Protein AF-A0A1Y2A8K8-F1 (afdb_monomer_lite)

pLDDT: mean 76.24, std 16.16, range [37.81, 95.44]

Structure (mmCIF, N/CA/C/O backbone):
data_AF-A0A1Y2A8K8-F1
#
_entry.id   AF-A0A1Y2A8K8-F1
#
loop_
_atom_site.group_PDB
_atom_site.id
_atom_site.type_symbol
_atom_site.label_atom_id
_atom_site.label_alt_id
_atom_site.label_comp_id
_atom_site.label_asym_id
_atom_site.label_entity_id
_atom_site.label_seq_id
_atom_site.pdbx_PDB_ins_code
_atom_site.Cartn_x
_atom_site.Cartn_y
_atom_site.Cartn_z
_atom_site.occupancy
_atom_site.B_iso_or_equiv
_atom_site.auth_seq_id
_atom_site.auth_comp_id
_atom_site.auth_asym_id
_atom_site.auth_atom_id
_atom_site.pdbx_PDB_model_num
ATOM 1 N N . MET A 1 1 ? -10.666 -6.125 4.593 1.00 82.25 1 MET A N 1
ATOM 2 C CA . MET A 1 1 ? -9.256 -6.530 4.822 1.00 82.25 1 MET A CA 1
ATOM 3 C C . MET A 1 1 ? -8.826 -7.727 3.980 1.00 82.25 1 MET A C 1
ATOM 5 O O . MET A 1 1 ? -7.794 -7.611 3.338 1.00 82.25 1 MET A O 1
ATOM 9 N N . ALA A 1 2 ? -9.594 -8.825 3.910 1.00 89.44 2 ALA A N 1
ATOM 10 C CA . ALA A 1 2 ? -9.261 -9.963 3.037 1.00 89.44 2 ALA A CA 1
ATOM 11 C C . ALA A 1 2 ? -9.017 -9.541 1.575 1.00 89.44 2 ALA A C 1
ATOM 13 O O . ALA A 1 2 ? -7.948 -9.808 1.045 1.00 89.44 2 ALA A O 1
ATOM 14 N N . ARG A 1 3 ? -9.932 -8.754 0.984 1.00 92.88 3 ARG A N 1
ATOM 15 C CA . ARG A 1 3 ? -9.769 -8.193 -0.374 1.00 92.88 3 ARG A CA 1
ATOM 16 C C . ARG A 1 3 ? -8.461 -7.412 -0.561 1.00 92.88 3 ARG A C 1
ATOM 18 O O . ARG A 1 3 ? -7.775 -7.615 -1.548 1.00 92.88 3 ARG A O 1
ATOM 25 N N . ILE A 1 4 ? -8.081 -6.582 0.414 1.00 93.00 4 ILE A N 1
ATOM 26 C CA . ILE A 1 4 ? -6.822 -5.811 0.390 1.00 93.00 4 ILE A CA 1
ATOM 27 C C . ILE A 1 4 ? -5.613 -6.757 0.330 1.00 93.00 4 ILE A C 1
ATOM 29 O O . ILE A 1 4 ? -4.708 -6.570 -0.479 1.00 93.00 4 ILE A O 1
ATOM 33 N N . ALA A 1 5 ? -5.610 -7.798 1.169 1.00 91.38 5 ALA A N 1
ATOM 34 C CA . ALA A 1 5 ? -4.549 -8.799 1.170 1.00 91.38 5 ALA A CA 1
ATOM 35 C C . ALA A 1 5 ? -4.512 -9.595 -0.145 1.00 91.38 5 ALA A C 1
ATOM 37 O O . ALA A 1 5 ? -3.426 -9.877 -0.647 1.00 91.38 5 ALA A O 1
ATOM 38 N N . THR A 1 6 ? -5.675 -9.912 -0.725 1.00 95.38 6 THR A N 1
ATOM 39 C CA . THR A 1 6 ? -5.790 -10.572 -2.031 1.00 95.38 6 THR A CA 1
ATOM 40 C C . THR A 1 6 ? -5.163 -9.733 -3.140 1.00 95.38 6 THR A C 1
ATOM 42 O O . THR A 1 6 ? -4.327 -10.264 -3.866 1.00 95.38 6 THR A O 1
ATOM 45 N N . ILE A 1 7 ? -5.487 -8.438 -3.228 1.00 95.31 7 ILE A N 1
ATOM 46 C CA . ILE A 1 7 ? -4.914 -7.513 -4.224 1.00 95.31 7 ILE A CA 1
ATOM 47 C C . ILE A 1 7 ? -3.385 -7.504 -4.116 1.00 95.31 7 ILE A C 1
ATOM 49 O O . ILE A 1 7 ? -2.666 -7.713 -5.094 1.00 95.31 7 ILE A O 1
ATOM 53 N N . TYR A 1 8 ? -2.860 -7.357 -2.896 1.00 94.19 8 TYR A N 1
ATOM 54 C CA . TYR A 1 8 ? -1.415 -7.372 -2.675 1.00 94.19 8 TYR A CA 1
ATOM 55 C C . TYR A 1 8 ? -0.767 -8.718 -3.033 1.00 94.19 8 TYR A C 1
ATOM 57 O O . TYR A 1 8 ? 0.321 -8.760 -3.611 1.00 94.19 8 TYR A O 1
ATOM 65 N N . HIS A 1 9 ? -1.425 -9.833 -2.711 1.00 93.88 9 HIS A N 1
ATOM 66 C CA . HIS A 1 9 ? -0.933 -11.160 -3.064 1.00 93.88 9 HIS A CA 1
ATOM 67 C C . HIS A 1 9 ? -0.932 -11.376 -4.584 1.00 93.88 9 HIS A C 1
ATOM 69 O O . HIS A 1 9 ? 0.021 -11.939 -5.120 1.00 93.88 9 HIS A O 1
ATOM 75 N N . GLN A 1 10 ? -1.963 -10.909 -5.291 1.00 94.31 10 GLN A N 1
ATOM 76 C CA . GLN A 1 10 ? -2.047 -10.968 -6.751 1.00 94.31 10 GLN A CA 1
ATOM 77 C C . GLN A 1 10 ? -0.948 -10.132 -7.412 1.00 94.31 10 GLN A C 1
ATOM 79 O O . GLN A 1 10 ? -0.300 -10.617 -8.338 1.00 94.31 10 GLN A O 1
ATOM 84 N N . LEU A 1 11 ? -0.668 -8.931 -6.894 1.00 94.19 11 LEU A N 1
ATOM 85 C CA . LEU A 1 11 ? 0.474 -8.123 -7.325 1.00 94.19 11 LEU A CA 1
ATOM 86 C C . LEU A 1 11 ? 1.789 -8.905 -7.187 1.00 94.19 11 LEU A C 1
ATOM 88 O O . LEU A 1 11 ? 2.535 -9.048 -8.153 1.00 94.19 11 LEU A O 1
ATOM 92 N N . HIS A 1 12 ? 2.059 -9.480 -6.012 1.00 92.56 12 HIS A N 1
ATOM 93 C CA . HIS A 1 12 ? 3.271 -10.282 -5.790 1.00 92.56 12 HIS A CA 1
ATOM 94 C C . HIS A 1 12 ? 3.335 -11.532 -6.671 1.00 92.56 12 HIS A C 1
ATOM 96 O O . HIS A 1 12 ? 4.413 -11.900 -7.136 1.00 92.56 12 HIS A O 1
ATOM 102 N N . ALA A 1 13 ? 2.198 -12.175 -6.935 1.00 93.00 13 ALA A N 1
ATOM 103 C CA . ALA A 1 13 ? 2.124 -13.309 -7.847 1.00 93.00 13 ALA A CA 1
ATOM 104 C C . ALA A 1 13 ? 2.498 -12.906 -9.285 1.00 93.00 13 ALA A C 1
ATOM 106 O O . ALA A 1 13 ? 3.313 -13.593 -9.900 1.00 93.00 13 ALA A O 1
ATOM 107 N N . LYS A 1 14 ? 1.991 -11.768 -9.789 1.00 90.81 14 LYS A N 1
ATOM 108 C CA . LYS A 1 14 ? 2.369 -11.214 -11.105 1.00 90.81 14 LYS A CA 1
ATOM 109 C C . LYS A 1 14 ? 3.875 -10.932 -11.181 1.00 90.81 14 LYS A C 1
ATOM 111 O O . LYS A 1 14 ? 4.531 -11.307 -12.151 1.00 90.81 14 LYS A O 1
ATOM 116 N N . LEU A 1 15 ? 4.445 -10.341 -10.130 1.00 90.06 15 LEU A N 1
ATOM 117 C CA . LEU A 1 15 ? 5.863 -9.961 -10.076 1.00 90.06 15 LEU A CA 1
ATOM 118 C C . LEU A 1 15 ? 6.838 -11.138 -9.960 1.00 90.06 15 LEU A C 1
ATOM 120 O O . LEU A 1 15 ? 8.004 -11.001 -10.319 1.00 90.06 15 LEU A O 1
ATOM 124 N N . ARG A 1 16 ? 6.390 -12.303 -9.478 1.00 89.31 16 ARG A N 1
ATOM 125 C CA . ARG A 1 16 ? 7.227 -13.516 -9.438 1.00 89.31 16 ARG A CA 1
ATOM 126 C C . ARG A 1 16 ? 7.605 -14.026 -10.828 1.00 89.31 16 ARG A C 1
ATOM 128 O O . ARG A 1 16 ? 8.600 -14.740 -10.959 1.00 89.31 16 ARG A O 1
ATOM 135 N N . LEU A 1 17 ? 6.847 -13.659 -11.859 1.00 81.31 17 LEU A N 1
ATOM 136 C CA . LEU A 1 17 ? 7.177 -13.969 -13.245 1.00 81.31 17 LEU A CA 1
ATOM 137 C C . LEU A 1 17 ? 8.367 -13.084 -13.666 1.00 81.31 17 LEU A C 1
ATOM 139 O O . LEU A 1 17 ? 8.262 -11.867 -13.725 1.00 81.31 17 LEU A O 1
ATOM 143 N N . ARG A 1 18 ? 9.543 -13.680 -13.903 1.00 62.94 18 ARG A N 1
ATOM 144 C CA . ARG A 1 18 ? 10.845 -12.975 -14.011 1.00 62.94 18 ARG A CA 1
ATOM 145 C C . ARG A 1 18 ? 11.084 -12.180 -15.316 1.00 62.94 18 ARG A C 1
ATOM 147 O O . ARG A 1 18 ? 12.226 -12.077 -15.755 1.00 62.94 18 ARG A O 1
ATOM 154 N N . ARG A 1 19 ? 10.055 -11.646 -15.982 1.00 79.44 19 ARG A N 1
ATOM 155 C CA . ARG A 1 19 ? 10.207 -10.972 -17.292 1.00 79.44 19 ARG A CA 1
ATOM 156 C C . ARG A 1 19 ? 9.350 -9.714 -17.428 1.00 79.44 19 ARG A C 1
ATOM 158 O O . ARG A 1 19 ? 8.502 -9.641 -18.309 1.00 79.44 19 ARG A O 1
ATOM 165 N N . TRP A 1 20 ? 9.590 -8.718 -16.581 1.00 88.31 20 TRP A N 1
ATOM 166 C CA . TRP A 1 20 ? 8.895 -7.432 -16.677 1.00 88.31 20 TRP A CA 1
ATOM 167 C C . TRP A 1 20 ? 9.878 -6.284 -16.857 1.00 88.31 20 TRP A C 1
ATOM 169 O O . TRP A 1 20 ? 10.909 -6.229 -16.187 1.00 88.31 20 TRP A O 1
ATOM 179 N N . SER A 1 21 ? 9.546 -5.364 -17.761 1.00 88.88 21 SER A N 1
ATOM 180 C CA . SER A 1 21 ? 10.216 -4.070 -17.840 1.00 88.88 21 SER A CA 1
ATOM 181 C C . SER A 1 21 ? 9.868 -3.220 -16.608 1.00 88.88 21 SER A C 1
ATOM 183 O O . SER A 1 21 ? 8.811 -3.430 -16.002 1.00 88.88 21 SER A O 1
ATOM 185 N N . PRO A 1 22 ? 10.687 -2.213 -16.253 1.00 87.06 22 PRO A N 1
ATOM 186 C CA . PRO A 1 22 ? 10.357 -1.270 -15.180 1.00 87.06 22 PRO A CA 1
ATOM 187 C C . PRO A 1 22 ? 8.988 -0.597 -15.366 1.00 87.06 22 PRO A C 1
ATOM 189 O O . PRO A 1 22 ? 8.259 -0.394 -14.397 1.00 87.06 22 PRO A O 1
ATOM 192 N N . SER A 1 23 ? 8.605 -0.308 -16.617 1.00 86.94 23 SER A N 1
ATOM 193 C CA . SER A 1 23 ? 7.277 0.211 -16.958 1.00 86.94 23 SER A CA 1
ATOM 194 C C . SER A 1 23 ? 6.159 -0.790 -16.661 1.00 86.94 23 SER A C 1
ATOM 196 O O . SER A 1 23 ? 5.203 -0.425 -15.991 1.00 86.94 23 SER A O 1
ATOM 198 N N . GLY A 1 24 ? 6.309 -2.062 -17.042 1.00 89.69 24 GLY A N 1
ATOM 199 C CA . GLY A 1 24 ? 5.307 -3.091 -16.746 1.00 89.69 24 GLY A CA 1
ATOM 200 C C . GLY A 1 24 ? 5.143 -3.344 -15.244 1.00 89.69 24 GLY A C 1
ATOM 201 O O . GLY A 1 24 ? 4.030 -3.526 -14.756 1.00 89.69 24 GLY A O 1
ATOM 202 N N . VAL A 1 25 ? 6.239 -3.282 -14.478 1.00 90.75 25 VAL A N 1
ATOM 203 C CA . VAL A 1 25 ? 6.175 -3.331 -13.007 1.00 90.75 25 VAL A CA 1
ATOM 204 C C . VAL A 1 25 ? 5.400 -2.128 -12.457 1.00 90.75 25 VAL A C 1
ATOM 206 O O . VAL A 1 25 ? 4.582 -2.298 -11.551 1.00 90.75 25 VAL A O 1
ATOM 209 N N . ALA A 1 26 ? 5.629 -0.927 -12.999 1.00 90.81 26 ALA A N 1
ATOM 210 C CA . ALA A 1 26 ? 4.894 0.274 -12.609 1.00 90.81 26 ALA A CA 1
ATOM 211 C C . ALA A 1 26 ? 3.395 0.152 -12.904 1.00 90.81 26 ALA A C 1
ATOM 213 O O . AL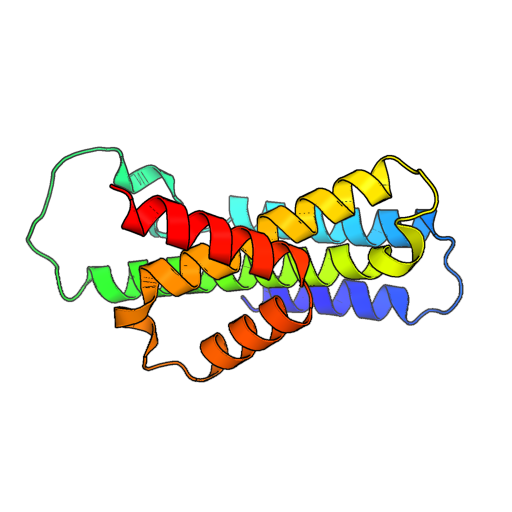A A 1 26 ? 2.591 0.477 -12.032 1.00 90.81 26 ALA A O 1
ATOM 214 N N . ASP A 1 27 ? 3.025 -0.389 -14.063 1.00 91.88 27 ASP A N 1
ATOM 215 C CA . ASP A 1 27 ? 1.628 -0.589 -14.448 1.00 91.88 27 ASP A CA 1
ATOM 216 C C . ASP A 1 27 ? 0.912 -1.557 -13.498 1.00 91.88 27 ASP A C 1
ATOM 218 O O . ASP A 1 27 ? -0.205 -1.282 -13.065 1.00 91.88 27 ASP A O 1
ATOM 222 N N . PHE A 1 28 ? 1.564 -2.647 -13.073 1.00 93.50 28 PHE A N 1
ATOM 223 C CA . PHE A 1 28 ? 0.976 -3.548 -12.074 1.00 93.50 28 PHE A CA 1
ATOM 224 C C . PHE A 1 28 ? 0.781 -2.889 -10.713 1.00 93.50 28 PHE A C 1
ATOM 226 O O . PHE A 1 28 ? -0.215 -3.156 -10.042 1.00 93.50 28 PHE A O 1
ATOM 233 N N . VAL A 1 29 ? 1.732 -2.056 -10.289 1.00 93.38 29 VAL A N 1
ATOM 234 C CA . VAL A 1 29 ? 1.628 -1.322 -9.023 1.00 93.38 29 VAL A CA 1
ATOM 235 C C . VAL A 1 29 ? 0.491 -0.304 -9.084 1.00 93.38 29 VAL A C 1
ATOM 237 O O . VAL A 1 29 ? -0.276 -0.226 -8.128 1.00 93.38 29 VAL A O 1
ATOM 240 N N . ILE A 1 30 ? 0.350 0.426 -10.195 1.00 92.69 30 ILE A N 1
ATOM 241 C CA . ILE A 1 30 ? -0.746 1.382 -10.411 1.00 92.69 30 ILE A CA 1
ATOM 242 C C . ILE A 1 30 ? -2.089 0.649 -10.442 1.00 92.69 30 ILE A C 1
ATOM 244 O O . ILE A 1 30 ? -2.990 1.021 -9.703 1.00 92.69 30 ILE A O 1
ATOM 248 N N . GLN A 1 31 ? -2.197 -0.451 -11.194 1.00 95.19 31 GLN A N 1
ATOM 249 C CA . GLN A 1 31 ? -3.415 -1.263 -11.244 1.00 95.19 31 GLN A CA 1
ATOM 250 C C . GLN A 1 31 ? -3.824 -1.758 -9.850 1.00 95.19 31 GLN A C 1
ATOM 252 O O . GLN A 1 31 ? -4.988 -1.670 -9.470 1.00 95.19 31 GLN A O 1
ATOM 257 N N . ALA A 1 32 ? -2.869 -2.269 -9.070 1.00 95.38 32 ALA A N 1
ATOM 258 C CA . ALA A 1 32 ? -3.145 -2.709 -7.708 1.00 95.38 32 ALA A CA 1
ATOM 259 C C . ALA A 1 32 ? -3.580 -1.541 -6.803 1.00 95.38 32 ALA A C 1
ATOM 261 O O . ALA A 1 32 ? -4.419 -1.730 -5.926 1.00 95.38 32 ALA A O 1
ATOM 262 N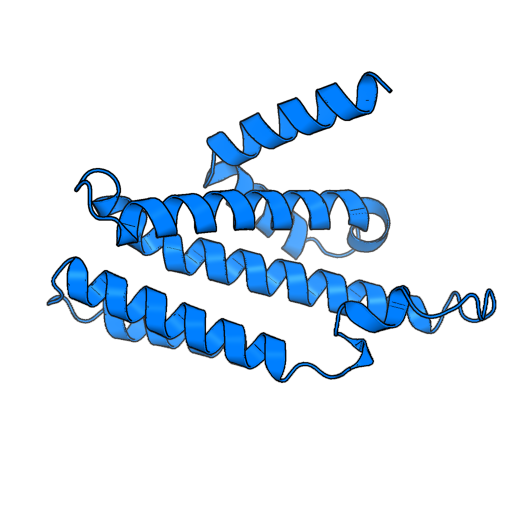 N . ASP A 1 33 ? -3.028 -0.340 -6.998 1.00 94.19 33 ASP A N 1
ATOM 263 C CA . ASP A 1 33 ? -3.443 0.862 -6.268 1.00 94.19 33 ASP A CA 1
ATOM 264 C C . ASP A 1 33 ? -4.866 1.304 -6.622 1.00 94.19 33 ASP A C 1
ATOM 266 O O . ASP A 1 33 ? -5.637 1.651 -5.726 1.00 94.19 33 ASP A O 1
ATOM 270 N N . ASP A 1 34 ? -5.234 1.234 -7.899 1.00 94.88 34 ASP A N 1
ATOM 271 C CA . ASP A 1 34 ? -6.588 1.531 -8.365 1.00 94.88 34 ASP A CA 1
ATOM 272 C C . ASP A 1 34 ? -7.587 0.518 -7.785 1.00 94.88 34 ASP A C 1
ATOM 274 O O . ASP A 1 34 ? -8.624 0.900 -7.243 1.00 94.88 34 ASP A O 1
ATOM 278 N N . GLU A 1 35 ? -7.247 -0.775 -7.768 1.00 95.44 35 GLU A N 1
ATOM 279 C CA . GLU A 1 35 ? -8.054 -1.797 -7.092 1.00 95.44 35 GLU A CA 1
ATOM 280 C C . GLU A 1 35 ? -8.208 -1.500 -5.589 1.00 95.44 35 GLU A C 1
ATOM 282 O O . GLU A 1 35 ? -9.303 -1.642 -5.038 1.00 95.44 35 GLU A O 1
ATOM 287 N N . LEU A 1 36 ? -7.156 -1.029 -4.908 1.00 93.25 36 LEU A N 1
ATOM 288 C CA . LEU A 1 36 ? -7.265 -0.578 -3.516 1.00 93.25 36 LEU A CA 1
ATOM 289 C C . LEU A 1 36 ? -8.190 0.636 -3.371 1.00 93.25 36 LEU A C 1
ATOM 291 O O . LEU A 1 36 ? -8.944 0.693 -2.397 1.00 93.25 36 LEU A O 1
ATOM 295 N N . ALA A 1 37 ? -8.172 1.578 -4.316 1.00 91.06 37 ALA A N 1
ATOM 296 C CA . ALA A 1 37 ? -9.082 2.721 -4.322 1.00 91.06 37 ALA A CA 1
ATOM 297 C C . ALA A 1 37 ? -10.548 2.273 -4.445 1.00 91.06 37 ALA A C 1
ATOM 299 O O . ALA A 1 37 ? -11.378 2.706 -3.645 1.00 91.06 37 ALA A O 1
ATOM 300 N N . THR A 1 38 ? -10.853 1.304 -5.316 1.00 93.06 38 THR A N 1
ATOM 301 C CA . THR A 1 38 ? -12.220 0.749 -5.415 1.00 93.06 38 THR A CA 1
ATOM 302 C C . THR A 1 38 ? -12.695 0.103 -4.112 1.00 93.06 38 THR A C 1
ATOM 304 O O . THR A 1 38 ? -13.873 0.171 -3.764 1.00 93.06 38 THR A O 1
ATOM 307 N N . VAL A 1 39 ? -11.786 -0.507 -3.337 1.00 91.31 39 VAL A N 1
ATOM 308 C CA . VAL A 1 39 ? -12.129 -1.062 -2.019 1.00 91.31 39 VAL A CA 1
ATOM 309 C C . VAL A 1 39 ? -12.532 0.046 -1.050 1.00 91.31 39 VAL A C 1
ATOM 311 O O . VAL A 1 39 ? -13.418 -0.190 -0.233 1.00 91.31 39 VAL A O 1
ATOM 314 N N . ILE A 1 40 ? -11.903 1.224 -1.130 1.00 87.38 40 ILE A N 1
ATOM 315 C CA . ILE A 1 40 ? -12.234 2.390 -0.299 1.00 87.38 40 ILE A CA 1
ATOM 316 C C . ILE A 1 40 ? -13.622 2.923 -0.659 1.00 87.38 40 ILE A C 1
ATOM 318 O O . ILE A 1 40 ? -14.432 3.150 0.235 1.00 87.38 40 ILE A O 1
ATOM 322 N N . GLU A 1 41 ? -13.911 3.068 -1.951 1.00 87.88 41 GLU A N 1
ATOM 323 C CA . GLU A 1 41 ? -15.205 3.556 -2.451 1.00 87.88 41 GLU A CA 1
ATOM 324 C C . GLU A 1 41 ? -16.370 2.640 -2.052 1.00 87.88 41 GLU A C 1
ATOM 326 O O . GLU A 1 41 ? -17.472 3.100 -1.764 1.00 87.88 41 GLU A O 1
ATOM 331 N N . GLN A 1 42 ? -16.113 1.333 -1.975 1.00 89.19 42 GLN A N 1
ATOM 332 C CA . GLN A 1 42 ? -17.097 0.316 -1.598 1.00 89.19 42 GLN A CA 1
ATOM 333 C C . GLN A 1 42 ? -17.211 0.102 -0.080 1.00 89.19 42 GLN A C 1
ATOM 335 O O . GLN A 1 42 ? -17.899 -0.825 0.358 1.00 89.19 42 GLN A O 1
ATOM 340 N N . LEU A 1 43 ? -16.527 0.903 0.747 1.00 86.38 43 LEU A N 1
ATOM 341 C CA . LEU A 1 43 ? -16.659 0.783 2.197 1.00 86.38 43 LEU A CA 1
ATOM 342 C C . LEU A 1 43 ? -18.079 1.165 2.648 1.00 86.38 43 LEU A C 1
ATOM 344 O O . LEU A 1 43 ? -18.632 2.148 2.154 1.00 86.38 43 LEU A O 1
ATOM 348 N N . PRO A 1 44 ? -18.659 0.447 3.627 1.00 84.44 44 PRO A N 1
ATOM 349 C CA . PRO A 1 44 ? -19.898 0.857 4.282 1.00 84.44 44 PRO A CA 1
ATOM 350 C C . PRO A 1 44 ? -19.820 2.290 4.827 1.00 84.44 44 PRO A C 1
ATOM 352 O O . PRO A 1 44 ? -18.780 2.685 5.354 1.00 84.44 44 PRO A O 1
ATOM 355 N N . ARG A 1 45 ? -20.931 3.036 4.768 1.00 78.94 45 ARG A N 1
ATOM 356 C CA . ARG A 1 45 ? -21.001 4.466 5.142 1.00 78.94 45 ARG A CA 1
ATOM 357 C C . ARG A 1 45 ? -20.437 4.779 6.533 1.00 78.94 45 ARG A C 1
ATOM 359 O O . ARG A 1 45 ? -19.597 5.659 6.655 1.00 78.94 45 ARG A O 1
ATOM 366 N N . HIS A 1 46 ? -20.746 3.956 7.536 1.00 77.94 46 HIS A N 1
ATOM 367 C CA . HIS A 1 46 ? -20.233 4.110 8.907 1.00 77.94 46 HIS A CA 1
ATOM 368 C C . HIS A 1 46 ? -18.698 3.958 9.039 1.00 77.94 46 HIS A C 1
ATOM 370 O O . HIS A 1 46 ? -18.111 4.305 10.065 1.00 77.94 46 HIS A O 1
ATOM 376 N N . LEU A 1 47 ? -18.022 3.423 8.015 1.00 77.62 47 LEU A N 1
ATOM 377 C CA . LEU A 1 47 ? -16.559 3.331 7.929 1.00 77.62 47 LEU A CA 1
ATOM 378 C C . LEU A 1 47 ? -15.950 4.419 7.030 1.00 77.62 47 LEU A C 1
ATOM 380 O O . LEU A 1 47 ? -14.726 4.583 7.035 1.00 77.62 47 LEU A O 1
ATOM 384 N N . GLN A 1 48 ? -16.771 5.167 6.288 1.00 78.31 48 GLN A N 1
ATOM 385 C CA . GLN A 1 48 ? -16.347 6.308 5.476 1.00 78.31 48 GLN A CA 1
ATOM 386 C C . GLN A 1 48 ? -16.103 7.539 6.353 1.00 78.31 48 GLN A C 1
ATOM 388 O O . GLN A 1 48 ? -16.584 7.634 7.483 1.00 78.31 48 GLN A O 1
ATOM 393 N N . LYS A 1 49 ? -15.277 8.476 5.867 1.00 63.53 49 LYS A N 1
ATOM 394 C CA . LYS A 1 49 ? -14.777 9.573 6.704 1.00 63.53 49 LYS A CA 1
ATOM 395 C C . LYS A 1 49 ? -15.816 10.662 6.999 1.00 63.53 49 LYS A C 1
ATOM 397 O O . LYS A 1 49 ? -15.713 11.284 8.059 1.00 63.53 49 LYS A O 1
ATOM 402 N N . ASP A 1 50 ? -16.806 10.810 6.125 1.00 57.00 50 ASP A N 1
ATOM 403 C CA . ASP A 1 50 ? -17.592 12.038 5.969 1.00 57.00 50 ASP A CA 1
ATOM 404 C C . ASP A 1 50 ? -18.753 12.220 6.959 1.00 57.00 50 ASP A C 1
ATOM 406 O O . ASP A 1 50 ? -19.165 13.350 7.192 1.00 57.00 50 ASP A O 1
ATOM 410 N N . GLU A 1 51 ? -19.228 11.171 7.639 1.00 52.28 51 GLU A N 1
ATOM 411 C CA . GLU A 1 51 ? -20.369 11.307 8.571 1.00 52.28 51 GLU A CA 1
ATOM 412 C C . GLU A 1 51 ? -20.036 12.061 9.876 1.00 52.28 51 GLU A C 1
ATOM 414 O O . GLU A 1 51 ? -20.935 12.544 10.553 1.00 52.28 51 GLU A O 1
ATOM 419 N N . MET A 1 52 ? -18.757 12.228 10.237 1.00 50.00 52 MET A N 1
ATOM 420 C CA . MET A 1 52 ? -18.381 12.889 11.503 1.00 50.00 52 MET A CA 1
ATOM 421 C C . MET A 1 52 ? -18.343 14.427 11.447 1.00 50.00 52 MET A C 1
ATOM 423 O O . MET A 1 52 ? -18.065 15.052 12.467 1.00 50.00 52 MET A O 1
ATOM 427 N N . GLN A 1 53 ? -18.577 15.056 10.288 1.00 46.81 53 GLN A N 1
ATOM 428 C CA . GLN A 1 53 ? -18.634 16.527 10.184 1.00 46.81 53 GLN A CA 1
ATOM 429 C C . GLN A 1 53 ? -20.064 17.078 10.202 1.00 46.81 53 GLN A C 1
ATOM 431 O O . GLN A 1 53 ? -20.258 18.274 10.412 1.00 46.81 53 GLN A O 1
ATOM 436 N N . SER A 1 54 ? -21.066 16.218 10.036 1.00 42.00 54 SER A N 1
ATOM 437 C CA . SER A 1 54 ? -22.475 16.582 10.111 1.00 42.00 54 SER A CA 1
ATOM 438 C C . SER A 1 54 ? -23.022 16.341 11.515 1.00 42.00 54 SER A C 1
ATOM 440 O O . SER A 1 54 ? -23.548 15.274 11.806 1.00 42.00 54 SER A O 1
ATOM 442 N N . GLY A 1 55 ? -22.945 17.372 12.354 1.00 37.81 55 GLY A N 1
ATOM 443 C CA . GLY A 1 55 ? -23.904 17.558 13.441 1.00 37.81 55 GLY A CA 1
ATOM 444 C C . GLY A 1 55 ? -23.473 17.041 14.809 1.00 37.81 55 GLY A C 1
ATOM 445 O O . GLY A 1 55 ? -23.231 15.861 15.027 1.00 37.81 55 GLY A O 1
ATOM 446 N N . GLN A 1 56 ? -23.459 17.972 15.757 1.00 43.69 56 GLN A N 1
ATOM 447 C CA . GLN A 1 56 ? -23.621 17.715 17.180 1.00 43.69 56 GLN A CA 1
ATOM 448 C C . GLN A 1 56 ? -24.825 16.788 17.413 1.00 43.69 56 GLN A C 1
ATOM 450 O O . GLN A 1 56 ? -25.963 17.238 17.334 1.00 43.69 56 GLN A O 1
ATOM 455 N N . ALA A 1 57 ? -24.590 15.515 17.713 1.00 39.00 57 ALA A N 1
ATOM 456 C CA . ALA A 1 57 ? -25.562 14.667 18.387 1.00 39.00 57 ALA A CA 1
ATOM 457 C C . ALA A 1 57 ? -24.837 13.492 19.051 1.00 39.00 57 ALA A C 1
ATOM 459 O O . ALA A 1 57 ? -24.071 12.777 18.414 1.00 39.00 57 ALA A O 1
ATOM 460 N N . GLU A 1 58 ? -25.137 13.323 20.335 1.00 41.84 58 GLU A N 1
ATOM 461 C CA . G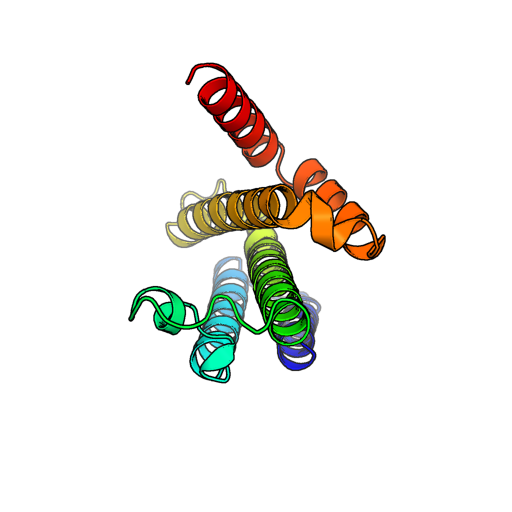LU A 1 58 ? -24.963 12.097 21.116 1.00 41.84 58 GLU A CA 1
ATOM 462 C C . GLU A 1 58 ? -23.587 11.858 21.741 1.00 41.84 58 GLU A C 1
ATOM 464 O O . GLU A 1 58 ? -22.811 10.966 21.406 1.00 41.84 58 GLU A O 1
ATOM 469 N N . MET A 1 59 ? -23.413 12.602 22.829 1.00 41.28 59 MET A N 1
ATOM 470 C CA . MET A 1 59 ? -22.662 12.255 24.036 1.00 41.28 59 MET A CA 1
ATOM 471 C C . MET A 1 59 ? -23.126 10.940 24.728 1.00 41.28 59 MET A C 1
ATOM 473 O O . MET A 1 59 ? -22.817 10.753 25.897 1.00 41.28 59 MET A O 1
ATOM 477 N N . ASP A 1 60 ? -23.830 10.020 24.048 1.00 38.12 60 ASP A N 1
ATOM 478 C CA . ASP A 1 60 ? -24.615 8.939 24.686 1.00 38.12 60 ASP A CA 1
ATOM 479 C C . ASP A 1 60 ? -24.297 7.502 24.204 1.00 38.12 60 ASP A C 1
ATOM 481 O O . ASP A 1 60 ? -25.102 6.584 24.347 1.00 38.12 60 ASP A O 1
ATOM 485 N N . SER A 1 61 ? -23.110 7.222 23.648 1.00 46.12 61 SER A N 1
ATOM 486 C CA . SER A 1 61 ? -22.740 5.839 23.261 1.00 46.12 61 SER A CA 1
ATOM 487 C C . SER A 1 61 ? -21.240 5.533 23.344 1.00 46.12 61 SER A C 1
ATOM 489 O O . SER A 1 61 ? -20.650 4.942 22.435 1.00 46.12 61 SER A O 1
ATOM 491 N N . GLU A 1 62 ? -20.605 5.885 24.464 1.00 46.22 62 GLU A N 1
ATOM 492 C CA . GLU A 1 62 ? -19.161 5.685 24.693 1.00 46.22 62 GLU A CA 1
ATOM 493 C C . GLU A 1 62 ? -18.696 4.213 24.565 1.00 46.22 62 GLU A C 1
ATOM 495 O O . GLU A 1 62 ? -17.544 3.948 24.213 1.00 46.22 62 GLU A O 1
ATOM 500 N N . GLY A 1 63 ? -19.591 3.234 24.759 1.00 52.66 63 GLY A N 1
ATOM 501 C CA . GLY A 1 63 ? -19.301 1.804 24.563 1.00 52.66 63 GLY A CA 1
ATOM 502 C C . GLY A 1 63 ? -19.563 1.275 23.143 1.00 52.66 63 GLY A C 1
ATOM 503 O O . GLY A 1 63 ? -18.782 0.472 22.624 1.00 52.66 63 GLY A O 1
ATOM 504 N N . GLN A 1 64 ? -20.632 1.738 22.485 1.00 48.88 64 GLN A N 1
ATOM 505 C CA . GLN A 1 64 ? -21.114 1.182 21.212 1.00 48.88 64 GLN A CA 1
ATOM 506 C C . GLN A 1 64 ? -20.371 1.751 19.990 1.00 48.88 64 GLN A C 1
ATOM 508 O O . GLN A 1 64 ? -20.285 1.080 18.968 1.00 48.88 64 GLN A O 1
ATOM 513 N N . GLN A 1 65 ? -19.799 2.957 20.073 1.00 56.72 65 GLN A N 1
ATOM 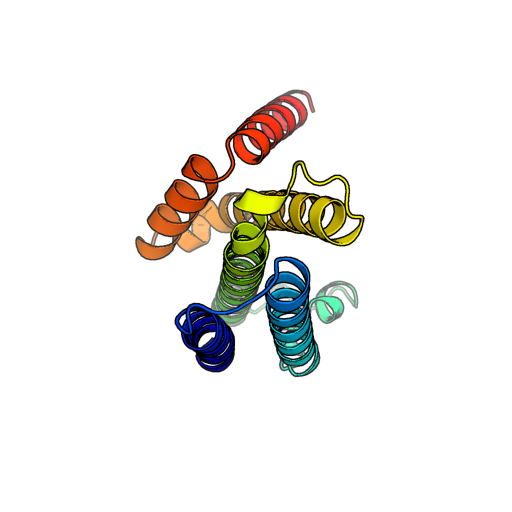514 C CA . GLN A 1 65 ? -19.102 3.605 18.945 1.00 56.72 65 GLN A CA 1
ATOM 515 C C . GLN A 1 65 ? -17.576 3.376 18.942 1.00 56.72 65 GLN A C 1
ATOM 517 O O . GLN A 1 65 ? -16.904 3.569 17.923 1.00 56.72 65 GLN A O 1
ATOM 522 N N . SER A 1 66 ? -17.010 2.889 20.053 1.00 68.38 66 SER A N 1
ATOM 523 C CA . SER A 1 66 ? -15.562 2.670 20.207 1.00 68.38 66 SER A CA 1
ATOM 524 C C . SER A 1 66 ? -15.010 1.587 19.265 1.00 68.38 66 SER A C 1
ATOM 526 O O . SER A 1 66 ? -13.922 1.732 18.689 1.00 68.38 66 SER A O 1
ATOM 528 N N . TRP A 1 67 ? -15.773 0.513 19.023 1.00 75.88 67 TRP A N 1
ATOM 529 C CA . TRP A 1 67 ? -15.347 -0.541 18.097 1.00 75.88 67 TRP A CA 1
ATOM 530 C C . TRP A 1 67 ? -15.354 -0.063 16.641 1.00 75.88 67 TRP A C 1
ATOM 532 O O . TRP A 1 67 ? -14.445 -0.428 15.896 1.00 75.88 67 TRP A O 1
ATOM 542 N N . VAL A 1 68 ? -16.300 0.799 16.246 1.00 78.31 68 VAL A N 1
ATOM 543 C CA . VAL A 1 68 ? -16.371 1.381 14.892 1.00 78.31 68 VAL A CA 1
ATOM 544 C C . VAL A 1 68 ? -15.161 2.277 14.638 1.00 78.31 68 VAL A C 1
ATOM 546 O O . VAL A 1 68 ? -14.467 2.115 13.634 1.00 78.31 68 VAL A O 1
ATOM 549 N N . ALA A 1 69 ? -14.831 3.160 15.586 1.00 77.00 69 ALA A N 1
ATOM 550 C CA . ALA A 1 69 ? -13.638 4.004 15.509 1.00 77.00 69 ALA A CA 1
ATOM 551 C C . ALA A 1 69 ? -12.341 3.171 15.443 1.00 77.00 69 ALA A C 1
ATOM 553 O O . ALA A 1 69 ? -11.433 3.459 14.651 1.00 77.00 69 ALA A O 1
ATOM 554 N N . THR A 1 70 ? -12.271 2.088 16.224 1.00 78.31 70 THR A N 1
ATOM 555 C CA . THR A 1 70 ? -11.140 1.148 16.208 1.00 78.31 70 THR A CA 1
ATOM 556 C C . THR A 1 70 ? -11.032 0.418 14.869 1.00 78.31 70 THR A C 1
ATOM 558 O O . THR A 1 70 ? -9.935 0.305 14.312 1.00 78.31 70 THR A O 1
ATOM 561 N N . GLN A 1 71 ? -12.150 -0.048 14.309 1.00 82.38 71 GLN A N 1
ATOM 562 C CA . GLN A 1 71 ? -12.191 -0.717 13.009 1.00 82.38 71 GLN A CA 1
ATOM 563 C C . GLN A 1 71 ? -11.819 0.227 11.869 1.00 82.38 71 GLN A C 1
ATOM 565 O O . GLN A 1 71 ? -11.000 -0.133 11.024 1.00 82.38 71 GLN A O 1
ATOM 570 N N . ARG A 1 72 ? -12.341 1.454 11.871 1.00 83.62 72 ARG A N 1
ATOM 571 C CA . ARG A 1 72 ? -12.002 2.487 10.889 1.00 83.62 72 ARG A CA 1
ATOM 572 C C . ARG A 1 72 ? -10.515 2.818 10.920 1.00 83.62 72 ARG A C 1
ATOM 574 O O . ARG A 1 72 ? -9.860 2.791 9.880 1.00 83.62 72 ARG A O 1
ATOM 581 N N . THR A 1 73 ? -9.948 3.019 12.108 1.00 81.62 73 THR A N 1
ATOM 582 C CA . THR A 1 73 ? -8.498 3.227 12.262 1.00 81.62 73 THR A CA 1
ATOM 583 C C . THR A 1 73 ? -7.707 2.020 11.759 1.00 81.62 73 THR A C 1
ATOM 585 O O . THR A 1 73 ? -6.723 2.169 11.036 1.00 81.62 73 THR A O 1
ATOM 588 N N . SER A 1 74 ? -8.163 0.808 12.082 1.00 84.00 74 SER A N 1
ATOM 589 C CA . SER A 1 74 ? -7.536 -0.435 11.628 1.00 84.00 74 SER A CA 1
ATOM 590 C C . SER A 1 74 ? -7.550 -0.564 10.102 1.00 84.00 74 SER A C 1
ATOM 592 O O . SER A 1 74 ? -6.546 -0.967 9.517 1.00 84.00 74 SER A O 1
ATOM 594 N N . LEU A 1 75 ? -8.655 -0.200 9.447 1.00 87.62 75 LEU A N 1
ATOM 595 C CA . LEU A 1 75 ? -8.784 -0.196 7.990 1.00 87.62 75 LEU A CA 1
ATOM 596 C C . LEU A 1 75 ? -7.867 0.834 7.339 1.00 87.62 75 LEU A C 1
ATOM 598 O O . LEU A 1 75 ? -7.143 0.477 6.413 1.00 87.62 75 LEU A O 1
ATOM 602 N N . VAL A 1 76 ? -7.841 2.067 7.851 1.00 87.50 76 VAL A N 1
ATOM 603 C CA . VAL A 1 76 ? -6.944 3.128 7.365 1.00 87.50 76 VAL A CA 1
ATOM 604 C C . VAL A 1 76 ? -5.487 2.680 7.458 1.00 87.50 76 VAL A C 1
ATOM 606 O O . VAL A 1 76 ? -4.755 2.752 6.475 1.00 87.50 76 VAL A O 1
ATOM 609 N N . MET A 1 77 ? -5.077 2.136 8.606 1.00 86.00 77 MET A N 1
ATOM 610 C CA . MET A 1 77 ? -3.723 1.616 8.811 1.00 86.00 77 MET A CA 1
ATOM 611 C C . MET A 1 77 ? -3.357 0.530 7.798 1.00 86.00 77 MET A C 1
ATOM 613 O O . MET A 1 77 ? -2.275 0.567 7.215 1.00 86.00 77 MET A O 1
ATOM 617 N N . VAL A 1 78 ? -4.256 -0.431 7.574 1.00 89.62 78 VAL A N 1
ATOM 618 C CA . VAL A 1 78 ? -4.040 -1.534 6.630 1.00 89.62 78 VAL A CA 1
ATOM 619 C C . VAL A 1 78 ? -3.966 -1.024 5.190 1.00 89.62 78 VAL A C 1
ATOM 621 O O . VAL A 1 78 ? -3.052 -1.408 4.464 1.00 89.62 78 VAL A O 1
ATOM 624 N N . LEU A 1 79 ? -4.871 -0.135 4.781 1.00 91.12 79 LEU A N 1
ATOM 625 C CA . LEU A 1 79 ? -4.874 0.457 3.440 1.00 91.12 79 LEU A CA 1
ATOM 626 C C . LEU A 1 79 ? -3.587 1.238 3.167 1.00 91.12 79 LEU A C 1
ATOM 628 O O . LEU A 1 79 ? -2.917 0.985 2.168 1.00 91.12 79 LEU A O 1
ATOM 632 N N . LEU A 1 80 ? -3.199 2.133 4.079 1.00 90.00 80 LEU A N 1
ATOM 633 C CA . LEU A 1 80 ? -1.971 2.916 3.940 1.00 90.00 80 LEU A CA 1
ATOM 634 C C . LEU A 1 80 ? -0.725 2.022 3.958 1.00 90.00 80 LEU A C 1
ATOM 636 O O . LEU A 1 80 ? 0.214 2.259 3.199 1.00 90.00 80 LEU A O 1
ATOM 640 N N . TYR A 1 81 ? -0.718 0.964 4.773 1.00 90.44 81 TYR A N 1
ATOM 641 C CA . TYR A 1 81 ? 0.372 -0.007 4.787 1.00 90.44 81 TYR A CA 1
ATOM 642 C C . TYR A 1 81 ? 0.522 -0.733 3.447 1.00 90.44 81 TYR A C 1
ATOM 644 O O . TYR A 1 81 ? 1.631 -0.803 2.922 1.00 90.44 81 TYR A O 1
ATOM 652 N N . TYR A 1 82 ? -0.561 -1.267 2.880 1.00 91.69 82 TYR A N 1
ATOM 653 C CA . TYR A 1 82 ? -0.483 -1.991 1.610 1.00 91.69 82 TYR A CA 1
ATOM 654 C C . TYR A 1 82 ? -0.211 -1.063 0.423 1.00 91.69 82 TYR A C 1
ATOM 656 O O . TYR A 1 82 ? 0.537 -1.451 -0.474 1.00 91.69 82 TYR A O 1
ATOM 664 N N . ARG A 1 83 ? -0.701 0.183 0.463 1.00 91.88 83 ARG A N 1
ATOM 665 C CA . ARG A 1 83 ? -0.353 1.224 -0.513 1.00 91.88 83 ARG A CA 1
ATOM 666 C C . ARG A 1 83 ? 1.139 1.546 -0.483 1.00 91.88 83 ARG A C 1
ATOM 668 O O . ARG A 1 83 ? 1.785 1.566 -1.530 1.00 91.88 83 ARG A O 1
ATOM 675 N N . LEU A 1 84 ? 1.705 1.705 0.715 1.00 91.06 84 LEU A N 1
ATOM 676 C CA . LEU A 1 84 ? 3.145 1.857 0.919 1.00 91.06 84 LEU A CA 1
ATOM 677 C C . LEU A 1 84 ? 3.922 0.630 0.417 1.00 91.06 84 LEU A C 1
ATOM 679 O O . LEU A 1 84 ? 4.891 0.772 -0.324 1.00 91.06 84 LEU A O 1
ATOM 683 N N . ALA A 1 85 ? 3.520 -0.571 0.834 1.00 90.44 85 ALA A N 1
ATOM 684 C CA . ALA A 1 85 ? 4.222 -1.807 0.505 1.00 90.44 85 ALA A CA 1
ATOM 685 C C . ALA A 1 85 ? 4.226 -2.083 -1.006 1.00 90.44 85 ALA A C 1
ATOM 687 O O . ALA A 1 85 ? 5.254 -2.499 -1.536 1.00 90.44 85 ALA A O 1
ATOM 688 N N . GLY A 1 86 ? 3.113 -1.812 -1.695 1.00 91.38 86 GLY A N 1
ATOM 689 C CA . GLY A 1 86 ? 3.000 -1.929 -3.148 1.00 91.38 86 GLY A CA 1
ATOM 690 C C . GLY A 1 86 ? 3.900 -0.936 -3.883 1.00 91.38 86 GLY A C 1
ATOM 691 O O . GLY A 1 86 ? 4.739 -1.342 -4.680 1.00 91.38 86 GLY A O 1
ATOM 692 N N . HIS A 1 87 ? 3.815 0.358 -3.562 1.00 91.44 87 HIS A N 1
ATOM 693 C CA . HIS A 1 87 ? 4.611 1.389 -4.247 1.00 91.44 87 HIS A CA 1
ATOM 694 C C . HIS A 1 87 ? 6.113 1.289 -3.982 1.00 91.44 87 HIS A C 1
ATOM 696 O O . HIS A 1 87 ? 6.924 1.680 -4.823 1.00 91.44 87 HIS A O 1
ATOM 702 N N . ARG A 1 88 ? 6.511 0.717 -2.841 1.00 89.25 88 ARG A N 1
ATOM 703 C CA . ARG A 1 88 ? 7.917 0.453 -2.521 1.00 89.25 88 ARG A CA 1
ATOM 704 C C . ARG A 1 88 ? 8.561 -0.551 -3.479 1.00 89.25 88 ARG A C 1
ATOM 706 O O . ARG A 1 88 ? 9.776 -0.540 -3.621 1.00 89.25 88 ARG A O 1
ATOM 713 N N . ILE A 1 89 ? 7.789 -1.384 -4.173 1.00 90.38 89 ILE A N 1
ATOM 714 C CA . ILE A 1 89 ? 8.329 -2.283 -5.207 1.00 90.38 89 ILE A CA 1
ATOM 715 C C . ILE A 1 89 ? 9.068 -1.477 -6.285 1.00 90.38 89 ILE A C 1
ATOM 717 O O . ILE A 1 89 ? 10.099 -1.914 -6.789 1.00 90.38 89 ILE A O 1
ATOM 721 N N . LEU A 1 90 ? 8.617 -0.247 -6.551 1.00 88.19 90 LEU A N 1
ATOM 722 C CA . LEU A 1 90 ? 9.252 0.661 -7.503 1.00 88.19 90 LEU A CA 1
ATOM 723 C C . LEU A 1 90 ? 10.495 1.373 -6.952 1.00 88.19 90 LEU A C 1
ATOM 725 O O . LEU A 1 90 ? 11.111 2.149 -7.674 1.00 88.19 90 LEU A O 1
ATOM 729 N N . GLN A 1 91 ? 10.888 1.119 -5.698 1.00 85.88 91 GLN A N 1
ATOM 730 C CA . GLN A 1 91 ? 12.027 1.782 -5.057 1.00 85.88 91 GLN A CA 1
ATOM 731 C C . GLN A 1 91 ? 13.341 1.568 -5.809 1.00 85.88 91 GLN A C 1
ATOM 733 O O . GLN A 1 91 ? 14.151 2.491 -5.878 1.00 85.88 91 GLN A O 1
ATOM 738 N N . ALA A 1 92 ? 13.533 0.388 -6.404 1.00 82.81 92 ALA A N 1
ATOM 739 C CA . ALA A 1 92 ? 14.714 0.085 -7.209 1.00 82.81 92 ALA A CA 1
ATOM 740 C C . ALA A 1 92 ? 14.857 1.009 -8.435 1.00 82.81 92 ALA A C 1
ATOM 742 O O . ALA A 1 92 ? 15.970 1.236 -8.892 1.00 82.81 92 ALA A O 1
ATOM 743 N N . TYR A 1 93 ? 13.749 1.586 -8.911 1.00 81.19 93 TYR A N 1
ATOM 744 C CA . TYR A 1 93 ? 13.684 2.404 -10.122 1.00 81.19 93 TYR A CA 1
ATOM 745 C C . TYR A 1 93 ? 13.539 3.910 -9.825 1.00 81.19 93 TYR A C 1
ATOM 747 O O . TYR A 1 93 ? 13.431 4.726 -10.734 1.00 81.19 93 TYR A O 1
ATOM 755 N N . TRP A 1 94 ? 13.555 4.333 -8.551 1.00 77.88 94 TRP A N 1
ATOM 756 C CA . TRP A 1 94 ? 13.296 5.731 -8.158 1.00 77.88 94 TRP A CA 1
ATOM 757 C C . TRP A 1 94 ? 14.237 6.772 -8.767 1.00 77.88 94 TRP A C 1
ATOM 759 O O . TRP A 1 94 ? 13.840 7.928 -8.909 1.00 77.88 94 TRP A O 1
ATOM 769 N N . LEU A 1 95 ? 15.466 6.384 -9.107 1.00 71.50 95 LEU A N 1
ATOM 770 C CA . LEU A 1 95 ? 16.475 7.286 -9.664 1.00 71.50 95 LEU A CA 1
ATOM 771 C C . LEU A 1 95 ? 16.406 7.404 -11.193 1.00 71.50 95 LEU A C 1
ATOM 773 O O . LEU A 1 95 ? 17.079 8.258 -11.755 1.00 71.50 95 LEU A O 1
ATOM 777 N N . GLU A 1 96 ? 15.559 6.620 -11.867 1.00 75.50 96 GLU A N 1
ATOM 778 C CA . GLU A 1 96 ? 15.440 6.618 -13.335 1.00 75.50 96 GLU A CA 1
ATOM 779 C C . GLU A 1 96 ? 14.688 7.846 -13.894 1.00 75.50 96 GLU A C 1
ATOM 781 O O . GLU A 1 96 ? 14.406 7.922 -15.085 1.00 75.50 96 GLU A O 1
ATOM 786 N N . GLY A 1 97 ? 14.327 8.821 -13.049 1.00 65.12 97 GLY A N 1
ATOM 787 C CA . GLY A 1 97 ? 13.776 10.117 -13.472 1.00 65.12 97 GLY A CA 1
ATOM 788 C C . GLY A 1 97 ? 12.348 10.090 -14.037 1.00 65.12 97 GLY A C 1
ATOM 789 O O . GLY A 1 97 ? 11.802 11.141 -14.370 1.00 65.12 97 GLY A O 1
ATOM 790 N N . SER A 1 98 ? 11.702 8.923 -14.119 1.00 78.31 98 SER A N 1
ATOM 791 C CA . SER A 1 98 ? 10.317 8.815 -14.594 1.00 78.31 98 SER A CA 1
ATOM 792 C C . SER A 1 98 ? 9.312 9.421 -13.606 1.00 78.31 98 SER A C 1
ATOM 794 O O . SER A 1 98 ? 9.385 9.210 -12.389 1.00 78.31 98 SER A O 1
ATOM 796 N N . LYS A 1 99 ? 8.298 10.118 -14.144 1.00 81.62 99 LYS A N 1
ATOM 797 C CA . LYS A 1 99 ? 7.181 10.708 -13.378 1.00 81.62 99 LYS A CA 1
ATOM 798 C C . LYS A 1 99 ? 6.472 9.674 -12.496 1.00 81.62 99 LYS A C 1
ATOM 800 O O . LYS A 1 99 ? 6.087 9.992 -11.371 1.00 81.62 99 LYS A O 1
ATOM 805 N N . ASN A 1 100 ? 6.349 8.433 -12.972 1.00 78.44 100 ASN A N 1
ATOM 806 C CA . ASN A 1 100 ? 5.703 7.347 -12.231 1.00 78.44 100 ASN A CA 1
ATOM 807 C C . ASN A 1 100 ? 6.467 7.001 -10.949 1.00 78.44 100 ASN A C 1
ATOM 809 O O . ASN A 1 100 ? 5.860 6.782 -9.901 1.00 78.44 100 ASN A O 1
ATOM 813 N N . PHE A 1 101 ? 7.798 7.025 -10.992 1.00 81.00 101 PHE A N 1
ATOM 814 C CA . PHE A 1 101 ? 8.619 6.706 -9.829 1.00 81.00 101 PHE A CA 1
ATOM 815 C C . PHE A 1 101 ? 8.668 7.855 -8.817 1.00 81.00 101 PHE A C 1
ATOM 817 O O . PHE A 1 101 ? 8.594 7.613 -7.610 1.00 81.00 101 PHE A O 1
ATOM 824 N N . ALA A 1 102 ? 8.684 9.106 -9.288 1.00 81.88 102 ALA A N 1
ATOM 825 C CA . ALA A 1 102 ? 8.525 10.276 -8.423 1.00 81.88 102 ALA A CA 1
ATOM 826 C C . ALA A 1 102 ? 7.165 10.264 -7.698 1.00 81.88 102 ALA A C 1
ATOM 828 O O . ALA A 1 102 ? 7.101 10.473 -6.481 1.00 81.88 102 ALA A O 1
ATOM 829 N N . ARG A 1 103 ? 6.082 9.931 -8.419 1.00 86.25 103 ARG A N 1
ATOM 830 C CA . ARG A 1 103 ? 4.745 9.728 -7.841 1.00 86.25 103 ARG A CA 1
ATOM 831 C C . ARG A 1 103 ? 4.754 8.606 -6.802 1.00 86.25 103 ARG A C 1
ATOM 833 O O . ARG A 1 103 ? 4.278 8.819 -5.690 1.00 86.25 103 ARG A O 1
ATOM 840 N N . ALA A 1 104 ? 5.344 7.453 -7.118 1.00 86.50 104 ALA A N 1
ATOM 841 C CA . ALA A 1 104 ? 5.435 6.322 -6.195 1.00 86.50 104 ALA A CA 1
ATOM 842 C C . ALA A 1 104 ? 6.176 6.680 -4.898 1.00 86.50 104 ALA A C 1
ATOM 844 O O . ALA A 1 104 ? 5.727 6.322 -3.810 1.00 86.50 104 ALA A O 1
ATOM 845 N N . ARG A 1 105 ? 7.268 7.449 -4.987 1.00 85.81 105 ARG A N 1
ATOM 846 C CA . ARG A 1 105 ? 7.989 7.962 -3.814 1.00 85.81 105 ARG A CA 1
ATOM 847 C C . ARG A 1 105 ? 7.111 8.876 -2.953 1.00 85.81 105 ARG A C 1
ATOM 849 O O . ARG A 1 105 ? 7.106 8.725 -1.732 1.00 85.81 105 ARG A O 1
ATOM 856 N N . SER A 1 106 ? 6.369 9.796 -3.571 1.00 88.56 106 SER A N 1
ATOM 857 C CA . SER A 1 106 ? 5.435 10.684 -2.861 1.00 88.56 106 SER A CA 1
ATOM 858 C C . SER A 1 106 ? 4.335 9.893 -2.144 1.00 88.56 106 SER A C 1
ATOM 860 O O . SER A 1 106 ? 4.095 10.099 -0.953 1.00 88.56 106 SER A O 1
ATOM 862 N N . ILE A 1 107 ? 3.740 8.909 -2.829 1.00 89.56 107 ILE A N 1
ATOM 863 C CA . ILE A 1 107 ? 2.718 8.022 -2.259 1.00 89.56 107 ILE A CA 1
ATOM 864 C C . ILE A 1 107 ? 3.282 7.229 -1.078 1.00 89.56 107 ILE A C 1
ATOM 866 O O . ILE A 1 107 ? 2.637 7.167 -0.031 1.00 89.56 107 ILE A O 1
ATOM 870 N N . CYS A 1 108 ? 4.487 6.666 -1.201 1.00 88.75 108 CYS A N 1
ATOM 871 C CA . CYS A 1 108 ? 5.160 5.983 -0.097 1.00 88.75 108 CYS A CA 1
ATOM 872 C C . CYS A 1 108 ? 5.347 6.907 1.113 1.00 88.75 108 CYS A C 1
ATOM 874 O O . CYS A 1 108 ? 5.010 6.525 2.233 1.00 88.75 108 CYS A O 1
ATOM 876 N N . LEU A 1 109 ? 5.843 8.129 0.902 1.00 87.00 109 LEU A N 1
ATOM 877 C CA . LEU A 1 109 ? 6.075 9.078 1.990 1.00 87.00 109 LEU A CA 1
ATOM 878 C C . LEU A 1 109 ? 4.765 9.474 2.685 1.00 87.00 109 LEU A C 1
ATOM 880 O O . LEU A 1 109 ? 4.662 9.356 3.906 1.00 87.00 109 LEU A O 1
ATOM 884 N N . SER A 1 110 ? 3.753 9.874 1.910 1.00 89.12 110 SER A N 1
ATOM 885 C CA . SER A 1 110 ? 2.432 10.249 2.426 1.00 89.12 110 SER A CA 1
ATOM 886 C C . SER A 1 110 ? 1.768 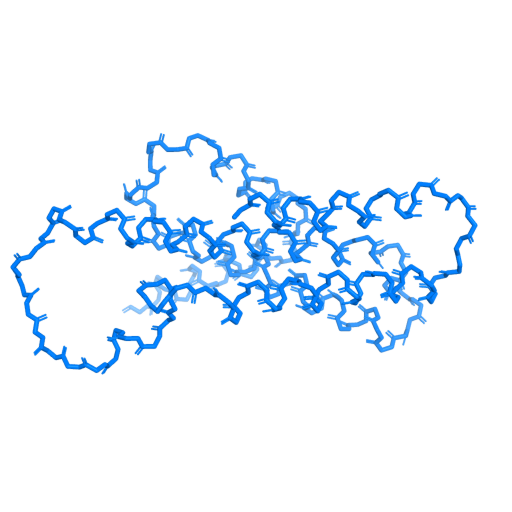9.090 3.175 1.00 89.12 110 SER A C 1
ATOM 888 O O . SER A 1 110 ? 1.282 9.263 4.294 1.00 89.12 110 SER A O 1
ATOM 890 N N . SER A 1 111 ? 1.837 7.877 2.619 1.00 89.75 111 SER A N 1
ATOM 891 C CA . SER A 1 111 ? 1.276 6.679 3.251 1.00 89.75 111 SER A CA 1
ATOM 892 C C . SER A 1 111 ? 1.988 6.343 4.560 1.00 89.75 111 SER A C 1
ATOM 894 O O . SER A 1 111 ? 1.333 6.059 5.561 1.00 89.75 111 SER A O 1
ATOM 896 N N . ALA A 1 112 ? 3.322 6.427 4.595 1.00 86.06 112 ALA A N 1
ATOM 897 C CA . ALA A 1 112 ? 4.096 6.200 5.812 1.00 86.06 112 ALA A CA 1
ATOM 898 C C . ALA A 1 112 ? 3.751 7.225 6.904 1.00 86.06 112 ALA A C 1
ATOM 900 O O . ALA A 1 112 ? 3.520 6.836 8.050 1.00 86.06 112 ALA A O 1
ATOM 901 N N . MET A 1 113 ? 3.650 8.510 6.552 1.00 86.12 113 MET A N 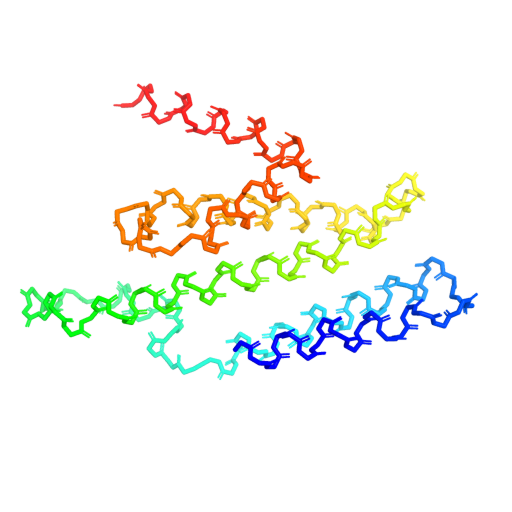1
ATOM 902 C CA . MET A 1 113 ? 3.217 9.562 7.478 1.00 86.12 113 MET A CA 1
ATOM 903 C C . MET A 1 113 ? 1.798 9.315 7.997 1.00 86.12 113 MET A C 1
ATOM 905 O O . MET A 1 113 ? 1.562 9.431 9.198 1.00 86.12 113 MET A O 1
ATOM 909 N N . GLY A 1 114 ? 0.867 8.913 7.129 1.00 85.38 114 GLY A N 1
ATOM 910 C CA . GLY A 1 114 ? -0.507 8.606 7.521 1.00 85.38 114 GLY A CA 1
ATOM 911 C C . GLY A 1 114 ? -0.611 7.405 8.469 1.00 85.38 114 GLY A C 1
ATOM 912 O O . GLY A 1 114 ? -1.355 7.469 9.449 1.00 85.38 114 GLY A O 1
ATOM 913 N N . VAL A 1 115 ? 0.165 6.335 8.238 1.00 84.50 115 VAL A N 1
ATOM 914 C CA . VAL A 1 115 ? 0.260 5.186 9.165 1.00 84.50 115 VAL A CA 1
ATOM 915 C C . VAL A 1 115 ? 0.761 5.653 10.525 1.00 84.50 115 VAL A C 1
ATOM 917 O O . VAL A 1 115 ? 0.195 5.321 11.563 1.00 84.50 115 VAL A O 1
ATOM 920 N N . ILE A 1 116 ? 1.830 6.442 10.523 1.00 81.44 116 ILE A N 1
ATOM 921 C CA . ILE A 1 116 ? 2.437 6.964 11.739 1.00 81.44 116 ILE A CA 1
ATOM 922 C C . ILE A 1 116 ? 1.439 7.830 12.518 1.00 81.44 116 ILE A C 1
ATOM 924 O O . ILE A 1 116 ? 1.236 7.605 13.709 1.00 81.44 116 ILE A O 1
ATOM 928 N N . GLN A 1 117 ? 0.781 8.776 11.848 1.00 81.69 117 GLN A N 1
ATOM 929 C CA . GLN A 1 117 ? -0.197 9.668 12.463 1.00 81.69 117 GLN A CA 1
ATOM 930 C C . GLN A 1 117 ? -1.383 8.888 13.035 1.00 81.69 117 GLN A C 1
ATOM 932 O O . GLN A 1 117 ? -1.780 9.127 14.173 1.00 81.69 117 GLN A O 1
ATOM 937 N N . SER A 1 118 ? -1.903 7.918 12.281 1.00 81.12 118 SER A N 1
ATOM 938 C CA . SER A 1 118 ? -3.009 7.064 12.720 1.00 81.12 118 SER A CA 1
ATOM 939 C C . SER A 1 118 ? -2.620 6.223 13.941 1.00 81.12 118 SER A C 1
ATOM 941 O O . SER A 1 118 ? -3.399 6.108 14.884 1.00 81.12 118 SER A O 1
ATOM 943 N N . ALA A 1 119 ? -1.390 5.698 13.979 1.00 77.00 119 ALA A N 1
ATOM 944 C CA . ALA A 1 119 ? -0.870 4.968 15.132 1.00 77.00 119 ALA A CA 1
ATOM 945 C C . ALA A 1 119 ? -0.678 5.867 16.365 1.00 77.00 119 ALA A C 1
ATOM 947 O O . ALA A 1 119 ? -0.974 5.447 17.481 1.00 77.00 119 ALA A O 1
ATOM 948 N N . SER A 1 120 ? -0.198 7.101 16.178 1.00 74.19 120 SER A N 1
ATOM 949 C CA . SER A 1 120 ? -0.005 8.063 17.268 1.00 74.19 120 SER A CA 1
ATOM 950 C C . SER A 1 120 ? -1.326 8.558 17.852 1.00 74.19 120 SER A C 1
ATOM 952 O O . SER A 1 120 ? -1.461 8.622 19.070 1.00 74.19 120 SER A O 1
ATOM 954 N N . SER A 1 121 ? -2.311 8.871 17.008 1.00 69.25 121 SER A N 1
ATOM 955 C CA . SER A 1 121 ? -3.636 9.324 17.451 1.00 69.25 121 SER A CA 1
ATOM 956 C C . SER A 1 121 ? -4.426 8.233 18.170 1.00 69.25 121 SER A C 1
ATOM 958 O O . SER A 1 121 ? -5.248 8.538 19.025 1.00 69.25 121 SER A O 1
ATOM 960 N N . ALA A 1 122 ? -4.161 6.964 17.862 1.00 65.19 122 ALA A N 1
ATOM 961 C CA . ALA A 1 122 ? -4.887 5.838 18.431 1.00 65.19 122 ALA A CA 1
ATOM 962 C C . ALA A 1 122 ? -4.104 5.092 19.532 1.00 65.19 122 ALA A C 1
ATOM 964 O O . ALA A 1 122 ? -4.493 4.010 19.970 1.00 65.19 122 ALA A O 1
ATOM 965 N N . ALA A 1 123 ? -3.001 5.669 20.021 1.00 56.59 123 ALA A N 1
ATOM 966 C CA . ALA A 1 123 ? -2.088 5.028 20.968 1.00 56.59 123 ALA A CA 1
ATOM 967 C C . ALA A 1 123 ? -2.764 4.516 22.258 1.00 56.59 123 ALA A C 1
ATOM 969 O O . ALA A 1 123 ? -2.310 3.524 22.827 1.00 56.59 123 ALA A O 1
ATOM 970 N N . VAL A 1 124 ? -3.859 5.142 22.705 1.00 55.69 124 VAL A N 1
ATOM 971 C CA . VAL A 1 124 ? -4.626 4.707 23.888 1.00 55.69 124 VAL A CA 1
ATOM 972 C C . VAL A 1 124 ? -5.438 3.439 23.591 1.00 55.69 124 VAL A C 1
ATOM 974 O O . VAL A 1 124 ? -5.392 2.481 24.360 1.00 55.69 124 VAL A O 1
ATOM 977 N N . THR A 1 125 ? -6.101 3.380 22.436 1.00 55.44 125 THR A N 1
ATOM 978 C CA . THR A 1 125 ? -6.968 2.266 22.013 1.00 55.44 125 THR A CA 1
ATOM 979 C C . THR A 1 125 ? -6.169 1.036 21.560 1.00 55.44 125 THR A C 1
ATOM 981 O O . THR A 1 125 ? -6.591 -0.105 21.753 1.00 55.44 125 THR A O 1
ATOM 984 N N . PHE A 1 126 ? -4.974 1.243 20.995 1.00 56.41 126 PHE A N 1
ATOM 985 C CA . PHE A 1 126 ? -4.175 0.187 20.359 1.00 56.41 126 PHE A CA 1
ATOM 986 C C . PHE A 1 126 ? -3.113 -0.469 21.256 1.00 56.41 126 PHE A C 1
ATOM 988 O O . PHE A 1 126 ? -2.463 -1.413 20.801 1.00 56.41 126 PHE A O 1
ATOM 995 N N . LYS A 1 127 ? -2.979 -0.089 22.541 1.00 54.59 127 LYS A N 1
ATOM 996 C CA . LYS A 1 127 ? -2.122 -0.821 23.509 1.00 54.59 127 LYS A CA 1
ATOM 997 C C . LYS A 1 127 ? -2.420 -2.330 23.550 1.00 54.59 127 LYS A C 1
ATOM 999 O O . LYS A 1 127 ? -1.538 -3.120 23.872 1.00 54.59 127 LYS A O 1
ATOM 1004 N N . ARG A 1 128 ? -3.639 -2.749 23.177 1.00 54.00 128 ARG A N 1
ATOM 1005 C CA . ARG A 1 128 ? -4.054 -4.163 23.116 1.00 54.00 128 ARG A CA 1
ATOM 1006 C C . ARG A 1 128 ? -3.542 -4.938 21.895 1.00 54.00 128 ARG A C 1
ATOM 1008 O O . ARG A 1 128 ? -3.572 -6.165 21.928 1.00 54.00 128 ARG A O 1
ATOM 1015 N N . LEU A 1 129 ? -3.061 -4.294 20.828 1.00 58.69 129 LEU A N 1
ATOM 1016 C CA . LEU A 1 129 ? -2.794 -4.977 19.556 1.00 58.69 129 LEU A CA 1
ATOM 1017 C C . LEU A 1 129 ? -1.296 -4.964 19.189 1.00 58.69 129 LEU A C 1
ATOM 1019 O O . LEU A 1 129 ? -0.824 -4.118 18.428 1.00 58.69 129 LEU A O 1
ATOM 1023 N N . ARG A 1 130 ? -0.543 -5.971 19.675 1.00 62.50 130 ARG A N 1
ATOM 1024 C CA . ARG A 1 130 ? 0.902 -6.185 19.385 1.00 62.50 130 ARG A CA 1
ATOM 1025 C C . ARG A 1 130 ? 1.250 -6.185 17.888 1.00 62.50 130 ARG A C 1
ATOM 1027 O O . ARG A 1 130 ? 2.389 -5.905 17.518 1.00 62.50 130 ARG A O 1
ATOM 1034 N N . SER A 1 131 ? 0.300 -6.524 17.020 1.00 67.25 131 SER A N 1
ATOM 1035 C CA . SER A 1 131 ? 0.473 -6.537 15.563 1.00 67.25 131 SER A CA 1
ATOM 1036 C C . SER A 1 131 ? 0.754 -5.145 14.982 1.00 67.25 131 SER A C 1
ATOM 1038 O O . SER A 1 131 ? 1.581 -5.023 14.079 1.00 67.25 131 SER A O 1
ATOM 1040 N N . TYR A 1 132 ? 0.146 -4.086 15.525 1.00 68.69 132 TYR A N 1
ATOM 1041 C CA . TYR A 1 132 ? 0.294 -2.723 14.997 1.00 68.69 132 TYR A CA 1
ATOM 1042 C C . TYR A 1 132 ? 1.609 -2.080 15.403 1.00 68.69 132 TYR A C 1
ATOM 1044 O O . TYR A 1 132 ? 2.198 -1.351 14.611 1.00 68.69 132 TYR A O 1
ATOM 1052 N N . GLN A 1 133 ? 2.122 -2.404 16.589 1.00 69.62 133 GLN A N 1
ATOM 1053 C CA . GLN A 1 133 ? 3.457 -1.976 16.991 1.00 69.62 133 GLN A CA 1
ATOM 1054 C C . GLN A 1 133 ? 4.520 -2.561 16.052 1.00 69.62 133 GLN A C 1
ATOM 1056 O O . GLN A 1 133 ? 5.393 -1.837 15.583 1.00 69.62 133 GLN A O 1
ATOM 1061 N N . LYS A 1 134 ? 4.391 -3.841 15.671 1.00 76.00 134 LYS A N 1
ATOM 1062 C CA . LYS A 1 134 ? 5.266 -4.462 14.662 1.00 76.00 134 LYS A CA 1
ATOM 1063 C C . LYS A 1 134 ? 5.144 -3.792 13.290 1.00 76.00 134 LYS A C 1
ATOM 1065 O O . LYS A 1 134 ? 6.155 -3.603 12.619 1.00 76.00 134 LYS A O 1
ATOM 1070 N N . LEU A 1 135 ? 3.928 -3.432 12.871 1.00 73.75 135 LEU A N 1
ATOM 1071 C CA . LEU A 1 135 ? 3.697 -2.717 11.612 1.00 73.75 135 LEU A CA 1
ATOM 1072 C C . LEU A 1 135 ? 4.347 -1.331 11.639 1.00 73.75 135 LEU A C 1
ATOM 1074 O O . LEU A 1 135 ? 5.043 -0.973 10.694 1.00 73.75 135 LEU A O 1
ATOM 1078 N N . LEU A 1 136 ? 4.179 -0.584 12.729 1.00 73.94 136 LEU A N 1
ATOM 1079 C CA . LEU A 1 136 ? 4.771 0.738 12.905 1.00 73.94 136 LEU A CA 1
ATOM 1080 C C . LEU A 1 136 ? 6.302 0.678 12.871 1.00 73.94 136 LEU A C 1
ATOM 1082 O O . LEU A 1 136 ? 6.924 1.451 12.146 1.00 73.94 136 LEU A O 1
ATOM 1086 N N . GLU A 1 137 ? 6.913 -0.262 13.594 1.00 79.00 137 GLU A N 1
ATOM 1087 C CA . GLU A 1 137 ? 8.368 -0.454 13.563 1.00 79.00 137 GLU A CA 1
ATOM 1088 C C . GLU A 1 137 ? 8.857 -0.864 12.171 1.00 79.00 137 GLU A C 1
ATOM 1090 O O . GLU A 1 137 ? 9.854 -0.334 11.674 1.00 79.00 137 GLU A O 1
ATOM 1095 N N . ARG A 1 138 ? 8.102 -1.719 11.468 1.00 78.50 138 ARG A N 1
ATOM 1096 C CA . ARG A 1 138 ? 8.395 -2.053 10.074 1.00 78.50 138 ARG A CA 1
ATOM 1097 C C . ARG A 1 138 ? 8.348 -0.805 9.191 1.00 78.50 138 ARG A C 1
ATOM 1099 O O . ARG A 1 138 ? 9.321 -0.557 8.489 1.00 78.50 138 ARG A O 1
ATOM 1106 N N . VAL A 1 139 ? 7.300 0.017 9.266 1.00 76.56 139 VAL A N 1
ATOM 1107 C CA . VAL A 1 139 ? 7.174 1.254 8.470 1.00 76.56 139 VAL A CA 1
ATOM 1108 C C . VAL A 1 139 ? 8.293 2.253 8.778 1.00 76.56 139 VAL A C 1
ATOM 1110 O O . VAL A 1 139 ? 8.878 2.799 7.840 1.00 76.56 139 VAL A O 1
ATOM 1113 N N . LYS A 1 140 ? 8.650 2.441 10.056 1.00 74.75 140 LYS A N 1
ATOM 1114 C CA . LYS A 1 140 ? 9.765 3.304 10.485 1.00 74.75 140 LYS A CA 1
ATOM 1115 C C . LYS A 1 140 ? 11.113 2.819 9.955 1.00 74.75 140 LYS A C 1
ATOM 1117 O O . LYS A 1 140 ? 11.878 3.625 9.434 1.00 74.75 140 LYS A O 1
ATOM 1122 N N . SER A 1 141 ? 11.401 1.519 10.066 1.00 78.38 141 SER A N 1
ATOM 1123 C CA . SER A 1 141 ? 12.643 0.930 9.537 1.00 78.38 141 SER A CA 1
ATOM 1124 C C . SER A 1 141 ? 12.736 1.075 8.017 1.00 78.38 141 SER A C 1
ATOM 1126 O O . SER A 1 141 ? 13.806 1.289 7.455 1.00 78.38 141 SER A O 1
ATOM 1128 N N . GLN A 1 142 ? 11.585 1.005 7.351 1.00 71.81 142 GLN A N 1
ATOM 1129 C CA . GLN A 1 142 ? 11.466 1.023 5.907 1.00 71.81 142 GLN A CA 1
ATOM 1130 C C . GLN A 1 142 ? 11.528 2.438 5.316 1.00 71.81 142 GLN A C 1
ATOM 1132 O O . GLN A 1 142 ? 11.963 2.579 4.174 1.00 71.81 142 GLN A O 1
ATOM 1137 N N . ASN A 1 143 ? 11.149 3.477 6.064 1.00 70.06 143 ASN A N 1
ATOM 1138 C CA . ASN A 1 143 ? 11.101 4.855 5.575 1.00 70.06 143 ASN A CA 1
ATOM 1139 C C . ASN A 1 143 ? 11.801 5.814 6.544 1.00 70.06 143 ASN A C 1
ATOM 1141 O O . ASN A 1 143 ? 11.146 6.553 7.280 1.00 70.06 143 ASN A O 1
ATOM 1145 N N . LYS A 1 144 ? 13.141 5.845 6.499 1.00 66.56 144 LYS A N 1
ATOM 1146 C CA . LYS A 1 144 ? 13.971 6.763 7.303 1.00 66.56 144 LYS A CA 1
ATOM 1147 C C . LYS A 1 144 ? 13.505 8.228 7.191 1.00 66.56 144 LYS A C 1
ATOM 1149 O O . LYS A 1 144 ? 13.378 8.900 8.205 1.00 66.56 144 LYS A O 1
ATOM 1154 N N . LEU A 1 145 ? 13.118 8.668 5.991 1.00 60.44 145 LEU A N 1
ATOM 1155 C CA . LEU A 1 145 ? 12.572 10.012 5.745 1.00 60.44 145 LEU A CA 1
ATOM 1156 C C . LEU A 1 145 ? 11.220 10.262 6.437 1.00 60.44 145 LEU A C 1
ATOM 1158 O O . LEU A 1 145 ? 10.979 11.347 6.954 1.00 60.44 145 LEU A O 1
ATOM 1162 N N . ALA A 1 146 ? 10.340 9.258 6.502 1.00 59.34 146 ALA A N 1
ATOM 1163 C CA . ALA A 1 146 ? 9.075 9.386 7.230 1.00 59.34 146 ALA A CA 1
ATOM 1164 C C . ALA A 1 146 ? 9.302 9.459 8.750 1.00 59.34 146 ALA A C 1
ATOM 1166 O O . ALA A 1 146 ? 8.545 10.118 9.459 1.00 59.34 146 ALA A O 1
ATOM 1167 N N . ARG A 1 147 ? 10.369 8.820 9.253 1.00 62.97 147 ARG A N 1
ATOM 1168 C CA . ARG A 1 147 ? 10.800 8.919 10.654 1.00 62.97 147 ARG A CA 1
ATOM 1169 C C . ARG A 1 147 ? 11.327 10.319 10.990 1.00 62.97 147 ARG A C 1
ATOM 1171 O O . ARG A 1 147 ? 10.976 10.846 12.039 1.00 62.97 147 ARG A O 1
ATOM 1178 N N . GLU A 1 148 ? 12.117 10.923 10.108 1.00 62.56 148 GLU A N 1
ATOM 1179 C CA . GLU A 1 148 ? 12.608 12.302 10.265 1.00 62.56 148 GLU A CA 1
ATOM 1180 C C . GLU A 1 148 ? 11.456 13.323 10.194 1.00 62.56 148 GLU A C 1
ATOM 1182 O O . GLU A 1 148 ? 11.368 14.218 11.033 1.00 62.56 148 GLU A O 1
ATOM 1187 N N . GLY A 1 149 ? 10.493 13.129 9.283 1.00 60.31 149 GLY A N 1
ATOM 1188 C CA . GLY A 1 149 ? 9.276 13.950 9.224 1.00 60.31 149 GLY A CA 1
ATOM 1189 C C . GLY A 1 149 ? 8.402 13.850 10.482 1.00 60.31 149 GLY A C 1
ATOM 1190 O O . GLY A 1 149 ? 7.832 14.843 10.924 1.00 60.31 149 GLY A O 1
ATOM 1191 N N . LEU A 1 150 ? 8.330 12.672 11.109 1.00 58.62 150 LEU A N 1
ATOM 1192 C CA . LEU A 1 150 ? 7.641 12.469 12.390 1.00 58.62 150 LEU A CA 1
ATOM 1193 C C . LEU A 1 150 ? 8.328 13.246 13.521 1.00 58.62 150 LEU A C 1
ATOM 1195 O O . LEU A 1 150 ? 7.648 13.924 14.287 1.00 58.62 150 LEU A O 1
ATOM 1199 N N . PHE A 1 151 ? 9.660 13.179 13.597 1.00 59.75 151 PHE A N 1
ATOM 1200 C CA . PHE A 1 151 ? 10.440 13.924 14.589 1.00 59.75 151 PHE A CA 1
ATOM 1201 C C . PHE A 1 151 ? 10.158 15.430 14.489 1.00 59.75 151 PHE A C 1
ATOM 1203 O O . PHE A 1 151 ? 9.852 16.075 15.488 1.00 59.75 151 PHE A O 1
ATOM 1210 N N . MET A 1 152 ? 10.117 15.961 13.264 1.00 56.81 152 MET A N 1
ATOM 1211 C CA . MET A 1 152 ? 9.756 17.358 12.997 1.00 56.81 152 MET A CA 1
ATOM 1212 C C . MET A 1 152 ? 8.312 17.691 13.411 1.00 56.81 152 MET A C 1
ATOM 1214 O O . MET A 1 152 ? 8.058 18.738 13.999 1.00 56.81 152 MET A O 1
ATOM 1218 N N . LEU A 1 153 ? 7.345 16.806 13.150 1.00 53.88 153 LEU A N 1
ATOM 1219 C CA . LEU A 1 153 ? 5.948 17.016 13.558 1.00 53.88 153 LEU A CA 1
ATOM 1220 C C . LEU A 1 153 ? 5.745 16.928 15.080 1.00 53.88 153 LEU A C 1
ATOM 1222 O O . LEU A 1 153 ? 4.855 17.591 15.614 1.00 53.88 153 LEU A O 1
ATOM 1226 N N . GLN A 1 154 ? 6.545 16.122 15.781 1.00 58.28 154 GLN A N 1
ATOM 1227 C CA . GLN A 1 154 ? 6.548 16.051 17.245 1.00 58.28 154 GLN A CA 1
ATOM 1228 C C . GLN A 1 154 ? 7.160 17.308 17.867 1.00 58.28 154 GLN A C 1
ATOM 1230 O O . GLN A 1 154 ? 6.544 17.893 18.751 1.00 58.28 154 GLN A O 1
ATOM 1235 N N . GLU A 1 155 ? 8.296 17.775 17.348 1.00 54.31 155 GLU A N 1
ATOM 1236 C CA . GLU A 1 155 ? 8.912 19.058 17.715 1.00 54.31 155 GLU A CA 1
ATOM 1237 C C . GLU A 1 155 ? 7.934 20.236 17.562 1.00 54.31 155 GLU A C 1
ATOM 1239 O O . GLU A 1 155 ? 7.827 21.087 18.443 1.00 54.31 155 GLU A O 1
ATOM 1244 N N . LEU A 1 156 ? 7.168 20.268 16.467 1.00 48.41 156 LEU A N 1
ATOM 1245 C CA . LEU A 1 156 ? 6.187 21.326 16.205 1.00 48.41 156 LEU A CA 1
ATOM 1246 C C . LEU A 1 156 ? 4.956 21.264 17.122 1.00 48.41 156 LEU A C 1
ATOM 1248 O O . LEU A 1 156 ? 4.356 22.301 17.392 1.00 48.41 156 LEU A O 1
ATOM 1252 N N . LYS A 1 157 ? 4.576 20.075 17.609 1.00 50.44 157 LYS A N 1
ATOM 1253 C CA . LYS A 1 157 ? 3.490 19.912 18.592 1.00 50.44 157 LYS A CA 1
ATOM 1254 C C . LYS A 1 157 ? 3.909 20.246 20.023 1.00 50.44 157 LYS A C 1
ATOM 1256 O O . LYS A 1 157 ? 3.036 20.542 20.820 1.00 50.44 157 LYS A O 1
ATOM 1261 N N . ILE A 1 158 ? 5.202 20.185 20.344 1.00 48.00 158 ILE A N 1
ATOM 1262 C CA . ILE A 1 158 ? 5.745 20.553 21.664 1.00 48.00 158 ILE A CA 1
ATOM 1263 C C . ILE A 1 158 ? 5.920 22.079 21.793 1.00 48.00 158 ILE A C 1
ATOM 1265 O O . ILE A 1 158 ? 5.968 22.607 22.897 1.00 48.00 158 ILE A O 1
ATOM 1269 N N . LYS A 1 159 ? 5.996 22.801 20.667 1.00 46.94 159 LYS A N 1
ATOM 1270 C CA . LYS A 1 159 ? 6.168 24.266 20.614 1.00 46.94 159 LYS A CA 1
ATOM 1271 C C . LYS A 1 159 ? 4.853 25.069 20.566 1.00 46.94 159 LYS A C 1
ATOM 1273 O O . LYS A 1 159 ? 4.914 26.281 20.372 1.00 46.94 159 LYS A O 1
ATOM 1278 N N . ARG A 1 160 ? 3.690 24.426 20.698 1.00 41.44 160 ARG A N 1
ATOM 1279 C CA . ARG A 1 160 ? 2.369 25.070 20.824 1.00 41.44 160 ARG A CA 1
ATOM 1280 C C . ARG A 1 160 ? 1.764 24.729 22.171 1.00 41.44 160 ARG A C 1
ATOM 1282 O O . ARG A 1 160 ? 1.079 25.618 22.712 1.00 41.44 160 ARG A O 1
#

Secondary structure (DSSP, 8-state):
-HHHHHHHHHHHHHHTSS---HHHHHHHHHHHHHHHHHHHHTS-GGGSSGGGGS----S--TTTSHHHHHHHHHHHHHHHHHHHHHHGGGGGGTTS--HHHHHHHHHHHHHHHHHHHHHHHTTTGGGG-HHHHHHHHHHHHH-HHHHHHHHHHHHHHH--

Foldseek 3Di:
DVQLVVLLVVLVVVPVPPDDDLVRLLVSLVVSLVSLVVVLVPDDPLLHDPPVVPDDDDPPCPPPCLVSLVVSLVSLLSSLLSNLVSLCVSVVVLVVPDPSSVVSVVSNLVSLLSNVVSCVVCVVVCPPPPPSVVSNVVSCVVCVPSVVVVVVVVVVVVVD

Sequence (160 aa):
MARIATIYHQLHAKLRLRRWSPSGVADFVIQADDELATVIEQLPRHLQKDEMQSGQAEMDSEGQQSWVATQRTSLVMVLLYYRLAGHRILQAYWLEGSKNFARARSICLSSAMGVIQSASSAAVTFKRLRSYQKLLERVKSQNKLAREGLFMLQELKIKR

Organism: NCBI:txid1231657

Radius of gyration: 17.67 Å; chains: 1; bounding box: 42×39×42 Å